Protein AF-A0A415ELU5-F1 (afdb_monomer)

Foldseek 3Di:
DPDPDDLLLLLLVLLVVLCVVVVNDVVVLDDPCSPCSPVSNDDDDLVSLQVSCVVSVHDSCCSSPPDDDPPPPDD

Sequence (75 aa):
MNAKK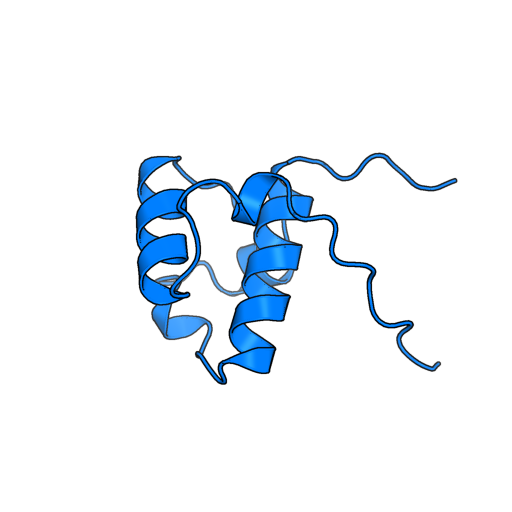GVIEVFWTNVLWHMENKNIKMSDLVNGKTTAAKNKTANIMLRRVQEIADILEIDDYAILFEEIEPTEENE

Mean predicted aligned error: 6.29 Å

pLDDT: mean 82.89, std 13.38, range [36.66, 93.0]

Radius of gyration: 12.06 Å; Cα contacts (8 Å, |Δi|>4): 65; chains: 1; bounding box: 22×34×26 Å

Nearest PDB structures (foldseek):
  6jq1-assembly1_A  TM=7.076E-01  e=2.771E-01  Deinococcus geothermalis DSM 11300
  6rmq-assembly1_A-2  TM=7.216E-01  e=1.025E+00  Deinococcus deserti
  5d50-assembly1_B  TM=7.143E-01  e=2.693E+00  Salmonella phage SPC32H
  5d4z-assembly6_Y  TM=5.945E-01  e=1.709E+00  Salmonella phage SPC32H
  7nkv-assembly1_A  TM=6.867E-01  e=3.788E+00  Escherichia coli O157:H7

Organism: Enterococcus casseliflavus (NCBI:txid37734)

Secondary structure (DSSP, 8-state):
------HHHHHHHHHHHHHHHHT--HHHH-SS-HHHHHTT-----HHHHHHHHHHTTS-TTGGGT---PPP----

Structure (mmCIF, N/CA/C/O backbone):
data_AF-A0A415ELU5-F1
#
_entry.id   AF-A0A415ELU5-F1
#
loop_
_atom_site.group_PDB
_atom_site.id
_atom_site.type_symbol
_atom_site.label_atom_id
_atom_site.label_alt_id
_atom_site.label_comp_id
_atom_site.label_asym_id
_atom_site.label_entity_id
_atom_site.label_seq_id
_atom_site.pdbx_PDB_ins_code
_atom_site.Cartn_x
_atom_site.Cartn_y
_atom_site.Cartn_z
_atom_site.occupancy
_atom_site.B_iso_or_equiv
_atom_site.a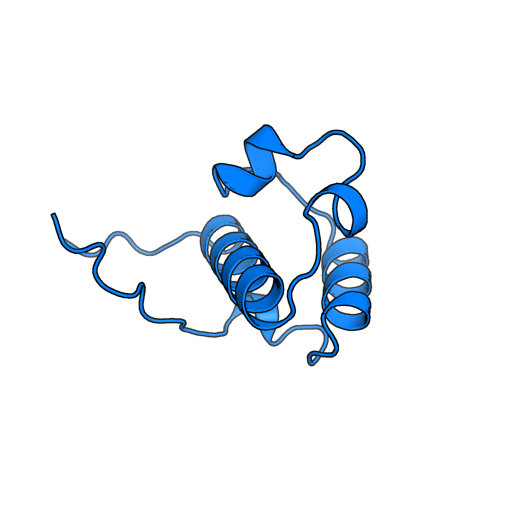uth_seq_id
_atom_site.auth_comp_id
_atom_site.auth_asym_id
_atom_site.auth_atom_id
_atom_site.pdbx_PDB_model_num
ATOM 1 N N . MET A 1 1 ? -2.555 21.308 -13.403 1.00 36.66 1 MET A N 1
ATOM 2 C CA . MET A 1 1 ? -2.317 20.169 -14.319 1.00 36.66 1 MET A CA 1
ATOM 3 C C . MET A 1 1 ? -2.274 18.920 -13.463 1.00 36.66 1 MET A C 1
ATOM 5 O O . MET A 1 1 ? -1.394 18.844 -12.618 1.00 36.66 1 MET A O 1
ATOM 9 N N . ASN A 1 2 ? -3.227 17.997 -13.614 1.00 51.16 2 ASN A N 1
ATOM 10 C CA . ASN A 1 2 ? -3.173 16.720 -12.902 1.00 51.16 2 ASN A CA 1
ATOM 11 C C . ASN A 1 2 ? -2.055 15.899 -13.560 1.00 51.16 2 ASN A C 1
ATOM 13 O O . ASN A 1 2 ? -2.207 15.448 -14.698 1.00 51.16 2 ASN A O 1
ATOM 17 N N . ALA A 1 3 ? -0.883 15.826 -12.927 1.00 59.59 3 ALA A N 1
ATOM 18 C CA . ALA A 1 3 ? 0.181 14.960 -13.412 1.00 59.59 3 ALA A CA 1
ATOM 19 C C . ALA A 1 3 ? -0.366 13.526 -13.418 1.00 59.59 3 ALA A C 1
ATOM 21 O O . ALA A 1 3 ? -0.974 13.100 -12.437 1.00 59.59 3 ALA A O 1
ATOM 22 N N . LYS A 1 4 ? -0.207 12.792 -14.527 1.00 66.38 4 LYS A N 1
ATOM 23 C CA . LYS A 1 4 ? -0.560 11.367 -14.546 1.00 66.38 4 LYS A CA 1
ATOM 24 C C . LYS A 1 4 ? 0.235 10.679 -13.437 1.00 66.38 4 LYS A C 1
ATOM 26 O O . LYS A 1 4 ? 1.461 10.623 -13.529 1.00 66.38 4 LYS A O 1
ATOM 31 N N . LYS A 1 5 ? -0.462 10.177 -12.415 1.00 76.50 5 LYS A N 1
ATOM 32 C CA . LYS A 1 5 ? 0.151 9.405 -11.334 1.00 76.50 5 LYS A CA 1
ATOM 33 C C . LYS A 1 5 ? 0.803 8.159 -11.927 1.00 76.50 5 LYS A C 1
ATOM 35 O O . LYS A 1 5 ? 0.221 7.486 -12.781 1.00 76.50 5 LYS A O 1
ATOM 40 N N . GLY A 1 6 ? 2.028 7.868 -11.501 1.00 87.38 6 GLY A N 1
ATOM 41 C CA . GLY A 1 6 ? 2.693 6.621 -11.874 1.00 87.38 6 GLY A CA 1
ATOM 42 C C . GLY A 1 6 ? 2.015 5.426 -11.200 1.00 87.38 6 GLY A C 1
ATOM 43 O O . GLY A 1 6 ? 1.459 5.568 -10.116 1.00 87.38 6 GLY A O 1
ATOM 44 N N . VAL A 1 7 ? 2.107 4.229 -11.787 1.00 88.69 7 VAL A N 1
ATOM 45 C CA . VAL A 1 7 ? 1.497 3.006 -11.216 1.00 88.69 7 VAL A CA 1
ATOM 46 C C . VAL A 1 7 ? 1.928 2.738 -9.765 1.00 88.69 7 VAL A C 1
ATOM 48 O O . VAL A 1 7 ? 1.128 2.288 -8.955 1.00 88.69 7 VAL A O 1
ATOM 51 N N . ILE A 1 8 ? 3.171 3.077 -9.407 1.00 90.62 8 ILE A N 1
ATOM 52 C CA . ILE A 1 8 ? 3.684 2.955 -8.033 1.00 90.62 8 ILE A CA 1
ATOM 53 C C . ILE A 1 8 ? 3.000 3.948 -7.085 1.00 90.62 8 ILE A C 1
ATOM 55 O O . ILE A 1 8 ? 2.698 3.604 -5.945 1.00 90.62 8 ILE A O 1
ATOM 59 N N . GLU A 1 9 ? 2.731 5.165 -7.552 1.00 90.75 9 GLU A N 1
ATOM 60 C CA . GLU A 1 9 ? 2.059 6.190 -6.756 1.00 90.75 9 GLU A CA 1
ATOM 61 C C . GLU A 1 9 ? 0.581 5.847 -6.535 1.00 90.75 9 GLU A C 1
ATOM 63 O O . GLU A 1 9 ? 0.075 6.010 -5.422 1.00 90.75 9 GLU A O 1
ATOM 68 N N . VAL A 1 10 ? -0.090 5.336 -7.575 1.00 90.75 10 VAL A N 1
ATOM 69 C CA . VAL A 1 10 ? -1.464 4.812 -7.490 1.00 90.75 10 VAL A CA 1
ATOM 70 C C . VAL A 1 10 ? -1.514 3.667 -6.486 1.00 90.75 10 VAL A C 1
ATOM 72 O O . VAL A 1 10 ? -2.251 3.750 -5.508 1.00 90.75 10 VAL A O 1
ATOM 75 N N . PHE A 1 11 ? -0.641 2.671 -6.651 1.00 92.62 11 PHE A N 1
ATOM 76 C CA . PHE A 1 11 ? -0.540 1.533 -5.744 1.00 92.62 11 PHE A CA 1
ATOM 77 C C . PHE A 1 11 ? -0.416 1.965 -4.277 1.00 92.62 11 PHE A C 1
ATOM 79 O O . PHE A 1 11 ? -1.233 1.571 -3.450 1.00 92.62 11 PHE A O 1
ATOM 86 N N . TRP A 1 12 ? 0.565 2.808 -3.936 1.00 92.88 12 TRP A N 1
ATOM 87 C CA . TRP A 1 12 ? 0.753 3.220 -2.541 1.00 92.88 12 TRP A CA 1
ATOM 88 C C . TRP A 1 12 ? -0.345 4.148 -2.025 1.00 92.88 12 TRP A C 1
ATOM 90 O O . TRP A 1 12 ? -0.636 4.111 -0.834 1.00 92.88 12 TRP A O 1
ATOM 100 N N . THR A 1 13 ? -0.973 4.954 -2.886 1.00 93.00 13 THR A N 1
ATOM 101 C CA . THR A 1 13 ? -2.161 5.728 -2.492 1.00 93.00 13 THR A CA 1
ATOM 102 C C . THR A 1 13 ? -3.284 4.794 -2.053 1.00 93.00 13 THR A C 1
ATOM 104 O O . THR A 1 13 ? -3.849 4.990 -0.980 1.00 93.00 13 THR A O 1
ATOM 107 N N . ASN A 1 14 ? -3.532 3.740 -2.827 1.00 92.81 14 ASN A N 1
ATOM 108 C CA . ASN A 1 14 ? -4.598 2.790 -2.544 1.00 92.81 14 ASN A CA 1
ATOM 109 C C . ASN A 1 14 ? -4.290 1.951 -1.302 1.00 92.81 14 ASN A C 1
ATOM 111 O O . ASN A 1 14 ? -5.150 1.800 -0.437 1.00 92.81 14 ASN A O 1
ATOM 115 N N . VAL A 1 15 ? -3.041 1.495 -1.145 1.00 93.00 15 VAL A N 1
ATOM 116 C CA . VAL A 1 15 ? -2.588 0.821 0.083 1.00 93.00 15 VAL A CA 1
ATOM 117 C C . VAL A 1 15 ? -2.871 1.680 1.315 1.00 93.00 15 VAL A C 1
ATOM 119 O O . VAL A 1 15 ? -3.487 1.195 2.259 1.00 93.00 15 VAL A O 1
ATOM 122 N N . LEU A 1 16 ? -2.433 2.944 1.312 1.00 92.88 16 LEU A N 1
ATOM 123 C CA . LEU A 1 16 ? -2.576 3.829 2.471 1.00 92.88 16 LEU A CA 1
ATOM 124 C C . LEU A 1 16 ? -4.048 4.066 2.823 1.00 92.88 16 LEU A C 1
ATOM 126 O O . LEU A 1 16 ? -4.414 3.945 3.989 1.00 92.88 16 LEU A O 1
ATOM 130 N N . TRP A 1 17 ? -4.897 4.306 1.822 1.00 92.81 17 TRP A N 1
ATOM 131 C CA . TRP A 1 17 ? -6.329 4.490 2.045 1.00 92.81 17 TRP A CA 1
ATOM 132 C C . TRP A 1 17 ? -6.987 3.242 2.650 1.00 92.81 17 TRP A C 1
ATOM 134 O O . TRP A 1 17 ? -7.701 3.338 3.650 1.00 92.81 17 TRP A O 1
ATOM 144 N N . HIS A 1 18 ? -6.725 2.050 2.100 1.00 92.81 18 HIS A N 1
ATOM 145 C CA . HIS A 1 18 ? -7.292 0.805 2.638 1.00 92.81 18 HIS A CA 1
ATOM 146 C C . HIS A 1 18 ? -6.801 0.532 4.059 1.00 92.81 18 HIS A C 1
ATOM 148 O O . HIS A 1 18 ? -7.586 0.116 4.909 1.00 92.81 18 HIS A O 1
ATOM 154 N N . MET A 1 19 ? -5.527 0.802 4.343 1.00 92.81 19 MET A N 1
ATOM 155 C CA . MET A 1 19 ? -4.980 0.648 5.688 1.00 92.81 19 MET A CA 1
ATOM 156 C C . MET A 1 19 ? -5.658 1.548 6.715 1.00 92.81 19 MET A C 1
ATOM 158 O O . MET A 1 19 ? -5.963 1.080 7.809 1.00 92.81 19 MET A O 1
ATOM 162 N N . GLU A 1 20 ? -5.863 2.824 6.385 1.00 91.31 20 GLU A N 1
ATOM 163 C CA . GLU A 1 20 ? -6.494 3.794 7.281 1.00 91.31 20 GLU A CA 1
ATOM 164 C C . GLU A 1 20 ? -7.935 3.386 7.596 1.00 91.31 20 GLU A C 1
ATOM 166 O O . GLU A 1 20 ? -8.320 3.340 8.764 1.00 91.31 20 GLU A O 1
ATOM 171 N N . ASN A 1 21 ? -8.697 2.976 6.579 1.00 91.69 21 ASN A N 1
ATOM 172 C CA . ASN A 1 21 ? -10.080 2.523 6.750 1.00 91.69 21 ASN A CA 1
ATOM 173 C C . ASN A 1 21 ? -10.196 1.186 7.502 1.00 91.69 21 ASN A C 1
ATOM 175 O O . ASN A 1 21 ? -11.196 0.944 8.176 1.00 91.69 21 ASN A O 1
ATOM 179 N N . LYS A 1 22 ? -9.180 0.319 7.406 1.00 92.69 22 LYS A N 1
ATOM 180 C CA . LYS A 1 22 ? -9.153 -1.009 8.051 1.00 92.69 22 LYS A CA 1
ATOM 181 C C . LYS A 1 22 ? -8.334 -1.038 9.347 1.00 92.69 22 LYS A C 1
ATOM 183 O O . LYS A 1 22 ? -8.218 -2.087 9.973 1.00 92.69 22 LYS A O 1
ATOM 188 N N . ASN A 1 23 ? -7.783 0.103 9.771 1.00 91.62 23 ASN A N 1
ATOM 189 C CA . ASN A 1 23 ? -6.918 0.249 10.946 1.00 91.62 23 ASN A CA 1
ATOM 190 C C . ASN A 1 23 ? -5.712 -0.724 10.961 1.00 91.62 23 ASN A C 1
ATOM 192 O O . ASN A 1 23 ? -5.298 -1.217 12.014 1.00 91.62 23 ASN A O 1
ATOM 196 N N . ILE A 1 24 ? -5.147 -1.007 9.783 1.00 91.12 24 ILE A N 1
ATOM 197 C CA . ILE A 1 24 ? -3.969 -1.870 9.601 1.00 91.12 24 ILE A CA 1
ATOM 198 C C . ILE A 1 24 ? -2.704 -1.019 9.716 1.00 91.12 24 ILE A C 1
ATOM 200 O O . ILE A 1 24 ? -2.612 0.067 9.139 1.00 91.12 24 ILE A O 1
ATOM 204 N N . LYS A 1 25 ? -1.685 -1.498 10.441 1.00 89.38 25 LYS A N 1
ATOM 205 C CA . LYS A 1 25 ? -0.438 -0.740 10.594 1.00 89.38 25 LYS A CA 1
ATOM 206 C C . LYS A 1 25 ? 0.493 -0.989 9.419 1.00 89.38 25 LYS A C 1
ATOM 208 O O . LYS A 1 25 ? 0.630 -2.095 8.913 1.00 89.38 25 LYS A O 1
ATOM 213 N N . MET A 1 26 ? 1.251 0.041 9.046 1.00 86.38 26 MET A N 1
ATOM 214 C CA . MET A 1 26 ? 2.220 -0.054 7.944 1.00 86.38 26 MET A CA 1
ATOM 215 C C . MET A 1 26 ? 3.292 -1.122 8.180 1.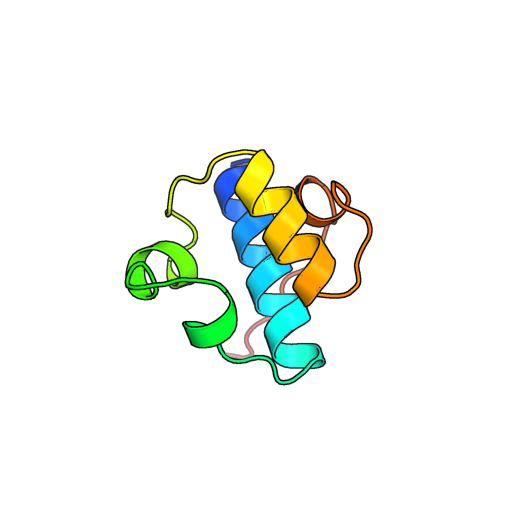00 86.38 26 MET A C 1
ATOM 217 O O . MET A 1 26 ? 3.784 -1.729 7.233 1.00 86.38 26 MET A O 1
ATOM 221 N N . SER A 1 27 ? 3.640 -1.366 9.445 1.00 85.31 27 SER A N 1
ATOM 222 C CA . SER A 1 27 ? 4.551 -2.440 9.853 1.00 85.31 27 SER A CA 1
ATOM 223 C C . SER A 1 27 ? 4.076 -3.826 9.429 1.00 85.31 27 SER A C 1
ATOM 225 O O . SER A 1 27 ? 4.909 -4.698 9.213 1.00 85.31 27 SER A O 1
ATOM 227 N N . ASP A 1 28 ? 2.766 -4.011 9.283 1.00 84.69 28 ASP A N 1
ATOM 228 C CA . ASP A 1 28 ? 2.157 -5.299 8.958 1.00 84.69 28 ASP A CA 1
ATOM 229 C C . ASP A 1 28 ? 2.247 -5.568 7.440 1.00 84.69 28 ASP A C 1
ATOM 231 O O . ASP A 1 28 ? 2.230 -6.714 6.994 1.00 84.69 28 ASP A O 1
ATOM 235 N N . LEU A 1 29 ? 2.438 -4.509 6.637 1.00 83.69 29 LEU A N 1
ATOM 236 C CA . LEU A 1 29 ? 2.551 -4.568 5.176 1.00 83.69 29 LEU A CA 1
ATOM 237 C C . LEU A 1 29 ? 3.974 -4.385 4.644 1.00 83.69 29 LEU A C 1
ATOM 239 O O . LEU A 1 29 ? 4.283 -4.861 3.549 1.00 83.69 29 LEU A O 1
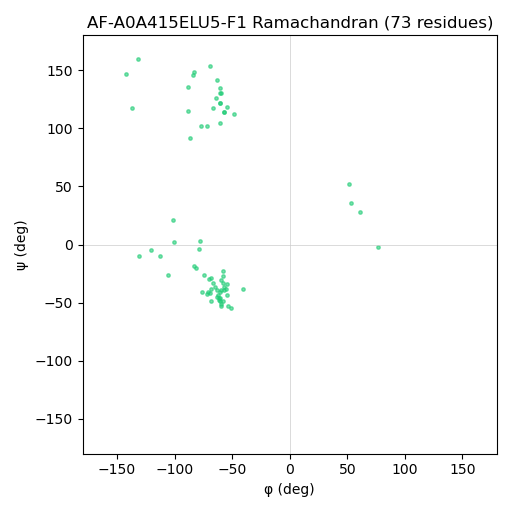ATOM 243 N N . VAL A 1 30 ? 4.867 -3.695 5.351 1.00 81.00 30 VAL A N 1
ATOM 244 C CA . VAL A 1 30 ? 6.240 -3.479 4.874 1.00 81.00 30 VAL A CA 1
ATOM 245 C C . VAL A 1 30 ? 7.275 -3.657 5.976 1.00 81.00 30 VAL A C 1
ATOM 247 O O . VAL A 1 30 ? 7.386 -2.864 6.908 1.00 81.00 30 VAL A O 1
ATOM 250 N N . ASN A 1 31 ? 8.150 -4.645 5.789 1.00 74.19 31 ASN A N 1
ATOM 251 C CA . ASN A 1 31 ? 9.331 -4.824 6.628 1.00 74.19 31 ASN A CA 1
ATOM 252 C C . ASN A 1 31 ? 10.414 -3.807 6.230 1.00 74.19 31 ASN A C 1
ATOM 254 O O . ASN A 1 31 ? 11.088 -3.962 5.212 1.00 74.19 31 ASN A O 1
ATOM 258 N N . GLY A 1 32 ? 10.568 -2.738 7.017 1.00 70.50 32 GLY A N 1
ATOM 259 C CA . GLY A 1 32 ? 11.702 -1.803 6.936 1.00 70.50 32 GLY A CA 1
ATOM 260 C C . GLY A 1 32 ? 11.682 -0.781 5.788 1.00 70.50 32 GLY A C 1
ATOM 261 O O . GLY A 1 32 ? 12.562 0.073 5.733 1.00 70.50 32 GLY A O 1
ATOM 262 N N . LYS A 1 33 ? 10.683 -0.808 4.892 1.00 72.75 33 LYS A N 1
ATOM 263 C CA . LYS A 1 33 ? 10.519 0.161 3.780 1.00 72.75 33 LYS A CA 1
ATOM 264 C C . LYS A 1 33 ? 9.463 1.245 4.042 1.00 7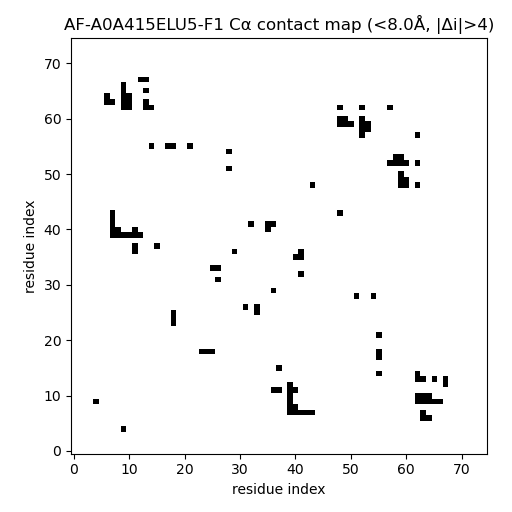2.75 33 LYS A C 1
ATOM 266 O O . LYS A 1 33 ? 8.967 1.873 3.109 1.00 72.75 33 LYS A O 1
ATOM 271 N N . THR A 1 34 ? 9.132 1.485 5.308 1.00 78.81 34 THR A N 1
ATOM 272 C CA . THR A 1 34 ? 8.011 2.332 5.740 1.00 78.81 34 THR A CA 1
ATOM 273 C C . THR A 1 34 ? 8.057 3.746 5.153 1.00 78.81 34 THR A C 1
ATOM 275 O O . THR A 1 34 ? 7.037 4.234 4.681 1.00 78.81 34 THR A O 1
ATOM 278 N N . THR A 1 35 ? 9.225 4.397 5.117 1.00 84.69 35 THR A N 1
ATOM 279 C CA . THR A 1 35 ? 9.350 5.786 4.631 1.00 84.69 35 THR A CA 1
ATOM 280 C C . THR A 1 35 ? 9.097 5.913 3.130 1.00 84.69 35 THR A C 1
ATOM 282 O O . THR A 1 35 ? 8.309 6.750 2.708 1.00 84.69 35 THR A O 1
ATOM 285 N N . ALA A 1 36 ? 9.725 5.067 2.308 1.00 83.06 36 ALA A N 1
ATOM 286 C CA . ALA A 1 36 ? 9.549 5.119 0.855 1.00 83.06 36 ALA A CA 1
ATOM 287 C C . ALA A 1 36 ? 8.121 4.736 0.434 1.00 83.06 36 ALA A C 1
ATOM 289 O O . ALA A 1 36 ? 7.589 5.274 -0.532 1.00 83.06 36 ALA A O 1
ATOM 290 N N . ALA A 1 37 ? 7.490 3.827 1.177 1.00 84.75 37 ALA A N 1
ATOM 291 C CA . ALA A 1 37 ? 6.115 3.426 0.933 1.00 84.75 37 ALA A CA 1
ATOM 292 C C . ALA A 1 37 ? 5.113 4.532 1.316 1.00 84.75 37 ALA A C 1
ATOM 294 O O . ALA A 1 37 ? 4.236 4.855 0.522 1.00 84.75 37 ALA A O 1
ATOM 295 N N . LYS A 1 38 ? 5.311 5.205 2.461 1.00 86.06 38 LYS A N 1
ATOM 296 C CA . LYS A 1 38 ? 4.543 6.409 2.834 1.00 86.06 38 LYS A CA 1
ATOM 297 C C . LYS A 1 38 ? 4.698 7.542 1.820 1.00 86.06 38 LYS A C 1
ATOM 299 O O . LYS A 1 38 ? 3.724 8.197 1.477 1.00 86.06 38 LYS A O 1
ATOM 304 N N . ASN A 1 39 ? 5.907 7.722 1.292 1.00 88.50 39 ASN A N 1
ATOM 305 C CA . ASN A 1 39 ? 6.187 8.705 0.246 1.00 88.50 39 ASN A CA 1
ATOM 306 C C . ASN A 1 39 ? 5.736 8.246 -1.151 1.00 88.50 39 ASN A C 1
ATOM 308 O O . ASN A 1 39 ? 5.989 8.954 -2.120 1.00 88.50 39 ASN A O 1
ATOM 312 N N . LYS A 1 40 ? 5.103 7.072 -1.274 1.00 90.56 40 LYS A N 1
ATOM 313 C CA . LYS A 1 40 ? 4.561 6.527 -2.526 1.00 90.56 40 LYS A CA 1
ATOM 314 C C . LYS A 1 40 ? 5.605 6.283 -3.626 1.00 90.56 40 LYS A C 1
ATOM 316 O O . LYS A 1 40 ? 5.287 6.299 -4.810 1.00 90.56 40 LYS A O 1
ATOM 321 N N . THR A 1 41 ? 6.857 6.020 -3.243 1.00 88.19 41 THR A N 1
ATOM 322 C CA . THR A 1 41 ? 7.990 5.807 -4.167 1.00 88.19 41 THR A CA 1
ATOM 323 C C . THR A 1 41 ? 8.655 4.437 -4.036 1.00 88.19 41 THR A C 1
ATOM 325 O O . THR A 1 41 ? 9.559 4.112 -4.807 1.00 88.19 41 THR A O 1
ATOM 328 N N . ALA A 1 42 ? 8.246 3.606 -3.072 1.00 88.12 42 ALA A N 1
ATOM 329 C CA . ALA A 1 42 ? 8.857 2.295 -2.884 1.00 88.12 42 ALA A CA 1
ATOM 330 C C . ALA A 1 42 ? 8.560 1.355 -4.065 1.00 88.12 42 ALA A C 1
ATOM 332 O O . ALA A 1 42 ? 7.417 0.961 -4.289 1.00 88.12 42 ALA A O 1
ATOM 333 N N . ASN A 1 43 ? 9.606 0.922 -4.772 1.00 88.81 43 ASN A N 1
ATOM 334 C CA . ASN A 1 43 ? 9.483 -0.143 -5.767 1.00 88.81 43 ASN A CA 1
ATOM 335 C C . ASN A 1 43 ? 9.053 -1.463 -5.118 1.00 88.81 43 ASN A C 1
ATOM 337 O O . ASN A 1 43 ? 9.529 -1.829 -4.033 1.00 88.81 43 ASN A O 1
ATOM 341 N N . ILE A 1 44 ? 8.198 -2.199 -5.827 1.00 87.38 44 ILE A N 1
ATOM 342 C CA . ILE A 1 44 ? 7.582 -3.426 -5.334 1.00 87.38 44 ILE A CA 1
ATOM 343 C C . ILE A 1 44 ? 7.460 -4.478 -6.438 1.00 87.38 44 ILE A C 1
ATOM 345 O O . ILE A 1 44 ? 7.298 -4.156 -7.611 1.00 87.38 44 ILE A O 1
ATOM 349 N N . MET A 1 45 ? 7.583 -5.748 -6.057 1.00 91.06 45 MET A N 1
ATOM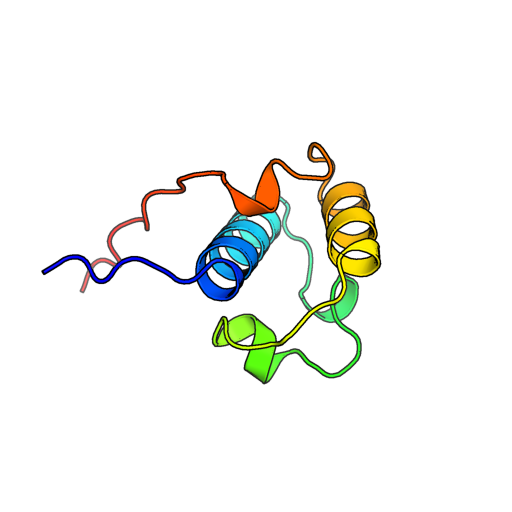 350 C CA . MET A 1 45 ? 7.364 -6.873 -6.967 1.00 91.06 45 MET A CA 1
ATOM 351 C C . MET A 1 45 ? 5.871 -7.191 -7.046 1.00 91.06 45 MET A C 1
ATOM 353 O O .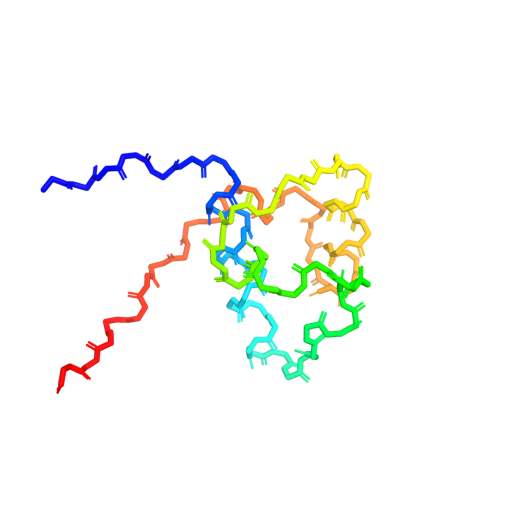 MET A 1 45 ? 5.187 -7.103 -6.030 1.00 91.06 45 MET A O 1
ATOM 357 N N . LEU A 1 46 ? 5.395 -7.669 -8.199 1.00 90.69 46 LEU A N 1
ATOM 358 C CA . LEU A 1 46 ? 3.992 -8.073 -8.385 1.00 90.69 46 LEU A CA 1
ATOM 359 C C . LEU A 1 46 ? 3.525 -9.119 -7.364 1.00 90.69 46 LEU A C 1
ATOM 361 O O . LEU A 1 46 ? 2.430 -8.996 -6.835 1.00 90.69 46 LEU A O 1
ATOM 365 N N . ARG A 1 47 ? 4.377 -10.086 -6.996 1.00 92.25 47 ARG A N 1
ATOM 366 C CA . ARG A 1 47 ? 4.044 -11.045 -5.928 1.00 92.25 47 ARG A CA 1
ATOM 367 C C . ARG A 1 47 ? 3.704 -10.341 -4.611 1.00 92.25 47 ARG A C 1
ATOM 369 O O . ARG A 1 47 ? 2.789 -10.739 -3.911 1.00 92.25 47 ARG A O 1
ATOM 376 N N . ARG A 1 48 ? 4.425 -9.264 -4.282 1.00 91.12 48 ARG A N 1
ATOM 377 C CA . ARG A 1 48 ? 4.169 -8.507 -3.054 1.00 91.12 48 ARG A CA 1
ATOM 378 C C . ARG A 1 48 ? 2.907 -7.648 -3.158 1.00 91.12 48 ARG A C 1
ATOM 380 O O . ARG A 1 48 ? 2.301 -7.382 -2.131 1.00 91.12 48 ARG A O 1
ATOM 387 N N . VAL A 1 49 ? 2.511 -7.238 -4.364 1.00 91.81 49 VAL A N 1
ATOM 388 C CA . VAL A 1 49 ? 1.211 -6.587 -4.597 1.00 91.81 49 VAL A CA 1
ATOM 389 C C . VAL A 1 49 ? 0.080 -7.538 -4.202 1.00 91.81 49 VAL A C 1
ATOM 391 O O . VAL A 1 49 ? -0.754 -7.140 -3.400 1.00 91.81 49 VAL A O 1
ATOM 394 N N . GLN A 1 50 ? 0.125 -8.795 -4.658 1.00 92.19 50 GLN A N 1
ATOM 395 C CA . GLN A 1 50 ? -0.847 -9.832 -4.275 1.00 92.19 50 GLN A CA 1
ATOM 396 C C . GLN A 1 50 ? -0.856 -10.070 -2.762 1.00 92.19 50 GLN A C 1
ATOM 398 O O . GLN A 1 50 ? -1.888 -9.929 -2.126 1.00 92.19 50 GLN A O 1
ATOM 403 N N . GLU A 1 51 ? 0.316 -10.305 -2.158 1.00 92.31 51 GLU A N 1
ATOM 404 C CA . GLU A 1 51 ? 0.417 -10.530 -0.707 1.00 92.31 51 GLU A CA 1
ATOM 405 C C . GLU A 1 51 ? -0.151 -9.354 0.118 1.00 92.31 51 GLU A C 1
ATOM 407 O O . GLU A 1 51 ? -0.657 -9.553 1.217 1.00 92.31 51 GLU A O 1
ATOM 412 N N . ILE A 1 52 ? -0.024 -8.113 -0.369 1.00 92.94 52 ILE A N 1
ATOM 413 C CA . ILE A 1 52 ? -0.598 -6.932 0.292 1.00 92.94 52 ILE A CA 1
ATOM 414 C C . ILE A 1 52 ? -2.109 -6.856 0.059 1.00 92.94 52 ILE A C 1
ATOM 416 O O . ILE A 1 52 ? -2.828 -6.529 0.996 1.00 92.94 52 ILE A O 1
ATOM 420 N N . ALA A 1 53 ? -2.588 -7.164 -1.146 1.00 92.94 53 ALA A N 1
ATOM 421 C CA . ALA A 1 53 ? -4.014 -7.224 -1.449 1.00 92.94 53 ALA A CA 1
ATOM 422 C C . ALA A 1 53 ? -4.738 -8.273 -0.588 1.00 92.94 53 ALA A C 1
ATOM 424 O O . ALA A 1 53 ? -5.778 -7.959 -0.017 1.00 92.94 53 ALA A O 1
ATOM 425 N N . ASP A 1 54 ? -4.124 -9.442 -0.377 1.00 92.88 54 ASP A N 1
ATOM 426 C CA . ASP A 1 54 ? -4.624 -10.480 0.531 1.00 92.88 54 ASP A CA 1
ATOM 427 C C . ASP A 1 54 ? -4.787 -9.954 1.965 1.00 92.88 54 ASP A C 1
ATOM 429 O O . ASP A 1 54 ? -5.834 -10.130 2.583 1.00 92.88 54 ASP A O 1
ATOM 433 N N . ILE A 1 55 ? -3.764 -9.272 2.500 1.00 92.62 55 ILE A N 1
ATOM 434 C CA . ILE A 1 55 ? -3.814 -8.691 3.857 1.00 92.62 55 ILE A CA 1
ATOM 435 C C . ILE A 1 55 ? -4.870 -7.588 3.942 1.00 92.62 55 ILE A 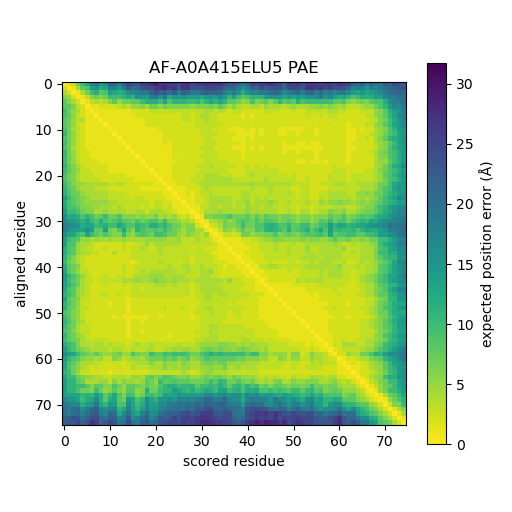C 1
ATOM 437 O O . ILE A 1 55 ? -5.516 -7.414 4.973 1.00 92.62 55 ILE A O 1
ATOM 441 N N . LEU A 1 56 ? -5.018 -6.817 2.867 1.00 91.81 56 LEU A N 1
ATOM 442 C CA . LEU A 1 56 ? -6.021 -5.773 2.766 1.00 91.81 56 LEU A CA 1
ATOM 443 C C . LEU A 1 56 ? -7.411 -6.330 2.453 1.00 91.81 56 LEU A C 1
ATOM 445 O O . LEU A 1 56 ? -8.334 -5.530 2.445 1.00 91.81 56 LEU A O 1
ATOM 449 N N . GLU A 1 57 ? -7.598 -7.630 2.221 1.00 92.38 57 GLU A N 1
ATOM 450 C CA . GLU A 1 57 ? -8.878 -8.231 1.818 1.00 92.38 57 GLU A CA 1
ATOM 451 C C . GLU A 1 57 ? -9.504 -7.514 0.603 1.00 92.38 57 GLU A C 1
ATOM 453 O O . GLU A 1 57 ? -10.648 -7.050 0.639 1.00 92.38 57 GLU A O 1
ATOM 458 N N . ILE A 1 58 ? -8.721 -7.354 -0.464 1.00 90.19 58 ILE A N 1
ATOM 459 C CA . ILE A 1 58 ? -9.151 -6.772 -1.744 1.00 90.19 58 ILE A CA 1
ATOM 460 C C . ILE A 1 58 ? -8.704 -7.656 -2.904 1.00 90.19 58 ILE A C 1
ATOM 462 O O . ILE A 1 58 ? -7.746 -8.412 -2.773 1.00 90.19 58 ILE A O 1
ATOM 466 N N . ASP A 1 59 ? -9.351 -7.511 -4.060 1.00 87.00 59 ASP A N 1
ATOM 467 C CA . ASP A 1 59 ? -8.941 -8.231 -5.265 1.00 87.00 59 ASP A CA 1
ATOM 468 C C . ASP A 1 59 ? -7.499 -7.869 -5.665 1.00 87.00 59 ASP A C 1
ATOM 470 O O . ASP A 1 59 ? -7.155 -6.691 -5.814 1.00 87.00 59 ASP A O 1
ATOM 474 N N . ASP A 1 60 ? -6.679 -8.897 -5.902 1.00 77.81 60 ASP A N 1
ATOM 475 C CA . ASP A 1 60 ? -5.216 -8.880 -6.063 1.00 77.81 60 ASP A CA 1
ATOM 476 C C . ASP A 1 60 ? -4.636 -7.708 -6.869 1.00 77.81 60 ASP A C 1
ATOM 478 O O . ASP A 1 60 ? -3.551 -7.198 -6.577 1.00 77.81 60 ASP A O 1
ATOM 482 N N . TYR A 1 61 ? -5.337 -7.299 -7.928 1.00 82.88 61 TYR A N 1
ATOM 483 C CA . TYR A 1 61 ? -4.887 -6.265 -8.858 1.00 82.88 61 TYR A CA 1
ATOM 484 C C . TYR A 1 61 ? -5.717 -4.986 -8.810 1.00 82.88 61 TYR A C 1
ATOM 486 O O . TYR A 1 61 ? -5.289 -3.991 -9.396 1.00 82.88 61 TYR A O 1
ATOM 494 N N . ALA A 1 62 ? -6.855 -4.968 -8.109 1.00 86.62 62 ALA A N 1
ATOM 495 C CA . ALA A 1 62 ? -7.689 -3.773 -7.992 1.00 86.62 62 ALA A CA 1
ATOM 496 C C . ALA A 1 62 ? -6.885 -2.603 -7.404 1.00 86.62 62 ALA A C 1
ATOM 498 O O . ALA A 1 62 ? -6.956 -1.481 -7.902 1.00 86.62 62 ALA A O 1
ATOM 499 N N . ILE A 1 63 ? -5.987 -2.896 -6.460 1.00 88.38 63 ILE A N 1
ATOM 500 C CA . ILE A 1 63 ? -5.107 -1.917 -5.815 1.00 88.38 63 ILE A CA 1
ATOM 501 C C . ILE A 1 63 ? -4.198 -1.138 -6.782 1.00 88.38 63 ILE A C 1
ATOM 503 O O . ILE A 1 63 ? -3.742 -0.047 -6.449 1.00 88.38 63 ILE A O 1
ATOM 507 N N . LEU A 1 64 ? -3.918 -1.663 -7.979 1.00 89.81 64 LEU A N 1
ATOM 508 C CA . LEU A 1 64 ? -3.080 -0.991 -8.980 1.00 89.81 64 LEU A CA 1
ATOM 509 C C . LEU A 1 64 ? -3.844 0.031 -9.830 1.00 89.81 64 LEU A C 1
ATOM 511 O O . LEU A 1 64 ? -3.209 0.861 -10.481 1.00 89.81 64 LEU A O 1
ATOM 515 N N . PHE A 1 65 ? -5.174 -0.058 -9.863 1.00 84.62 65 PHE A N 1
ATOM 516 C CA . PHE A 1 65 ? -6.010 0.670 -10.821 1.00 84.62 65 PHE A CA 1
ATOM 517 C C . PHE A 1 65 ? -7.182 1.406 -10.176 1.00 84.62 65 PHE A C 1
ATOM 519 O O . PHE A 1 65 ? -7.841 2.183 -10.859 1.00 84.62 65 PHE A O 1
ATOM 526 N N . GLU A 1 66 ? -7.451 1.170 -8.893 1.00 82.69 66 GLU A N 1
ATOM 527 C CA . GLU A 1 66 ? -8.507 1.861 -8.165 1.00 82.69 66 GLU A CA 1
ATOM 528 C C . GLU A 1 66 ? -8.223 3.370 -8.145 1.00 82.69 66 GLU A C 1
ATOM 530 O O . GLU A 1 66 ? -7.158 3.821 -7.713 1.00 82.69 66 GLU A O 1
ATOM 535 N N . GLU A 1 67 ? -9.164 4.152 -8.669 1.00 78.69 67 GLU A N 1
ATOM 536 C CA . GLU A 1 67 ? -9.111 5.608 -8.611 1.00 78.69 67 GLU A CA 1
ATOM 537 C C . GLU A 1 67 ? -9.743 6.059 -7.297 1.00 78.69 67 GLU A C 1
ATOM 539 O O . GLU A 1 67 ? -10.951 6.262 -7.201 1.00 78.69 67 GLU A O 1
ATOM 544 N N . ILE A 1 68 ? -8.911 6.196 -6.266 1.00 76.88 68 ILE A N 1
ATOM 545 C CA . ILE A 1 68 ? -9.325 6.813 -5.010 1.00 76.88 68 ILE A CA 1
ATOM 546 C C . ILE A 1 68 ? -9.088 8.315 -5.137 1.00 76.88 68 ILE A C 1
ATOM 548 O O . ILE A 1 68 ? -7.944 8.772 -5.284 1.00 76.88 68 ILE A O 1
ATOM 552 N N . GLU A 1 69 ? -10.171 9.092 -5.114 1.00 68.88 69 GLU A N 1
ATOM 553 C CA . GLU A 1 69 ? -10.056 10.542 -5.024 1.0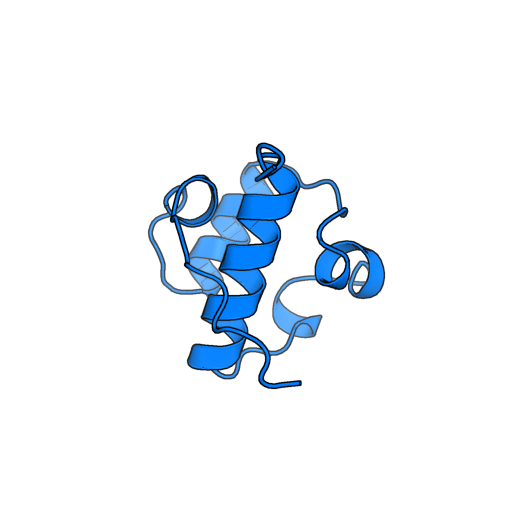0 68.88 69 GLU A CA 1
ATOM 554 C C . GLU A 1 69 ? -9.404 10.895 -3.681 1.00 68.88 69 GLU A C 1
ATOM 556 O O . GLU A 1 69 ? -9.855 10.419 -2.635 1.00 68.88 69 GLU A O 1
ATOM 561 N N . PRO A 1 70 ? -8.311 11.680 -3.676 1.00 58.12 70 PRO A N 1
ATOM 562 C CA . PRO A 1 70 ? -7.754 12.160 -2.426 1.00 58.12 70 PRO A CA 1
ATOM 563 C C . PRO A 1 70 ? -8.835 12.996 -1.745 1.00 58.12 70 PRO A C 1
ATOM 565 O O . PRO A 1 70 ? -9.316 13.968 -2.324 1.00 58.12 70 PRO A O 1
ATOM 568 N N . THR A 1 71 ? -9.227 12.613 -0.531 1.00 57.50 71 THR A N 1
ATOM 569 C CA . THR A 1 71 ? -10.006 13.501 0.330 1.00 57.50 71 THR A CA 1
ATOM 570 C C . THR A 1 71 ? -9.212 14.788 0.447 1.00 57.50 71 THR A C 1
ATOM 572 O O . THR A 1 71 ? -8.062 14.731 0.885 1.00 57.50 71 THR A O 1
ATOM 575 N N . GLU A 1 72 ? -9.779 15.902 -0.018 1.00 55.34 72 GLU A N 1
ATOM 576 C CA . GLU A 1 72 ? -9.154 17.215 0.089 1.00 55.34 72 GLU A CA 1
ATOM 577 C C . GLU A 1 72 ? -8.682 17.389 1.537 1.00 55.34 72 GLU A C 1
ATOM 579 O O . GLU A 1 72 ? -9.486 17.385 2.474 1.00 55.34 72 GLU A O 1
ATOM 584 N N . GLU A 1 73 ? -7.361 17.419 1.735 1.00 55.75 73 GLU A N 1
ATOM 585 C CA . GLU A 1 73 ? -6.780 17.812 3.009 1.00 55.75 73 GLU A CA 1
ATOM 586 C C . GLU A 1 73 ? -7.250 19.250 3.228 1.00 55.75 73 GLU A C 1
ATOM 588 O O . GLU A 1 73 ? -6.817 20.157 2.523 1.00 55.75 73 GLU A O 1
ATOM 593 N N . ASN A 1 74 ? -8.222 19.437 4.125 1.00 48.72 74 ASN A N 1
ATOM 594 C CA . ASN A 1 74 ? -8.648 20.767 4.540 1.00 48.72 74 ASN A CA 1
ATOM 595 C C . ASN A 1 74 ? -7.408 21.491 5.091 1.00 48.72 74 ASN A C 1
ATOM 597 O O . ASN A 1 74 ? -6.845 21.039 6.092 1.00 48.72 74 ASN A O 1
ATOM 601 N N . GLU A 1 75 ? -6.986 22.548 4.390 1.00 40.41 75 GLU A N 1
ATOM 602 C CA . GLU A 1 75 ? -5.916 23.478 4.789 1.00 40.41 75 GLU A CA 1
ATOM 603 C C . GLU A 1 75 ? -6.138 24.080 6.185 1.00 40.41 75 GLU A C 1
ATOM 605 O O . GLU A 1 75 ? -7.304 24.373 6.549 1.00 40.41 75 GLU A O 1
#

Solvent-accessible surface area (backbone atoms only — not comparable to full-atom values): 4662 Å² total; per-residue (Å²): 130,87,73,82,73,49,64,55,36,37,28,33,52,40,50,52,54,52,25,64,79,67,72,54,57,68,72,81,75,34,88,89,47,56,67,42,39,75,69,27,66,50,87,77,55,71,72,55,45,35,58,46,19,59,76,66,75,46,62,56,62,49,48,56,69,58,85,75,77,78,74,78,76,81,127